Protein AF-A0A7C5MPK8-F1 (afdb_monomer_lite)

Sequence (178 aa):
MESSVVEVDASRHRVRAGPTGPIATCSHGEKCETEEYEPLASFSLRVGNKDLAFTLHCVDLCNRYGLDAIALSEGISWSMKLHQRGLLSSAEAHGLDLSWGNQATIEALINRMAHRDGFGDVLVDSVRAVARKLGRGEELAVHSKGLEVFQADVRTSKAYGLGTAEIALVHRGRWLVE

Foldseek 3Di:
DDDDAQDCPPVPNDTDADPPARWHAAPVRDTAHDDDPQLLCLLDVLQPADDSSLSSVLVVLCVVLVHDSQQQSLLLSLQLVCVVVVNDDCVQVVNDDSHRNPSVSSVVLSVCLSVCHRVNVLSVFAPCVSCVVSVHSNVVRDAALRHHQTPDDCVVDVVSVVVRNVVSCVVVPPPPDD

Structure (mmCIF, N/CA/C/O backbone):
data_AF-A0A7C5MPK8-F1
#
_entry.id   AF-A0A7C5MPK8-F1
#
loop_
_atom_site.group_PDB
_atom_site.id
_atom_site.type_symbol
_atom_site.label_atom_id
_atom_site.label_alt_id
_atom_site.label_comp_id
_atom_site.label_asym_id
_atom_site.label_entity_id
_atom_site.label_seq_id
_atom_site.pdbx_PDB_ins_code
_atom_site.Cartn_x
_atom_site.Cartn_y
_atom_site.Cartn_z
_atom_site.occupancy
_atom_site.B_iso_or_equiv
_atom_site.auth_seq_id
_atom_site.auth_comp_id
_atom_site.auth_asym_id
_atom_site.auth_atom_id
_atom_site.pdbx_PDB_model_num
ATOM 1 N N . MET A 1 1 ? 27.205 -16.098 -27.623 1.00 30.03 1 MET A N 1
ATOM 2 C CA . MET A 1 1 ? 27.017 -14.636 -27.576 1.00 30.03 1 MET A CA 1
ATOM 3 C C . MET A 1 1 ? 26.614 -14.333 -26.145 1.00 30.03 1 MET A C 1
ATOM 5 O O . MET A 1 1 ? 25.477 -14.591 -25.781 1.00 30.03 1 MET A O 1
ATOM 9 N N . GLU A 1 2 ? 27.596 -14.020 -25.299 1.00 24.09 2 GLU A N 1
ATOM 10 C CA . GLU A 1 2 ? 27.396 -13.807 -23.859 1.00 24.09 2 GLU A CA 1
ATOM 11 C C . GLU A 1 2 ? 26.473 -12.609 -23.629 1.00 24.09 2 GLU A C 1
ATOM 13 O O . GLU A 1 2 ? 26.749 -11.502 -24.087 1.00 24.09 2 GLU A O 1
ATOM 18 N N . SER A 1 3 ? 25.350 -12.850 -22.956 1.00 25.73 3 SER A N 1
ATOM 19 C CA . SER A 1 3 ? 24.425 -11.814 -22.514 1.00 25.73 3 SER A CA 1
ATOM 20 C C . SER A 1 3 ? 24.989 -11.147 -21.263 1.00 25.73 3 SER A C 1
ATOM 22 O O . SER A 1 3 ? 25.091 -11.786 -20.217 1.00 25.73 3 SER A O 1
ATOM 24 N N . SER A 1 4 ? 25.360 -9.875 -21.360 1.00 31.08 4 SER A N 1
ATOM 25 C CA . SER A 1 4 ? 25.794 -9.068 -20.222 1.00 31.08 4 SER A CA 1
ATOM 26 C C . SER A 1 4 ? 24.585 -8.639 -19.382 1.00 31.08 4 SER A C 1
ATOM 28 O O . SER A 1 4 ? 23.735 -7.871 -19.828 1.00 31.08 4 SER A O 1
ATOM 30 N N . VAL A 1 5 ? 24.506 -9.193 -18.171 1.00 38.75 5 VAL A N 1
ATOM 31 C CA . VAL A 1 5 ? 23.439 -9.014 -17.174 1.00 38.75 5 VAL A CA 1
ATOM 32 C C . VAL A 1 5 ? 23.721 -7.782 -16.306 1.00 38.75 5 VAL A C 1
ATOM 34 O O . VAL A 1 5 ? 24.875 -7.504 -15.977 1.00 38.75 5 VAL A O 1
ATOM 37 N N . VAL A 1 6 ? 22.676 -7.050 -15.908 1.00 41.44 6 VAL A N 1
ATOM 38 C CA . VAL A 1 6 ? 22.765 -6.030 -14.851 1.00 41.44 6 VAL A CA 1
ATOM 39 C C . VAL A 1 6 ? 22.733 -6.731 -13.496 1.00 41.44 6 VAL A C 1
ATOM 41 O O . VAL A 1 6 ? 21.678 -6.939 -12.911 1.00 41.44 6 VAL A O 1
ATOM 44 N N . GLU A 1 7 ? 23.897 -7.131 -12.991 1.00 36.44 7 GLU A N 1
ATOM 45 C CA . GLU A 1 7 ? 23.997 -7.706 -11.648 1.00 36.44 7 GLU A CA 1
ATOM 46 C C . GLU A 1 7 ? 23.719 -6.639 -10.580 1.00 36.44 7 GLU A C 1
ATOM 48 O O . GLU A 1 7 ? 24.443 -5.645 -10.457 1.00 36.44 7 GLU A O 1
ATOM 53 N N . VAL A 1 8 ? 22.678 -6.866 -9.777 1.00 43.12 8 VAL A N 1
ATOM 54 C CA . VAL A 1 8 ? 22.456 -6.136 -8.528 1.00 43.12 8 VAL A CA 1
ATOM 55 C C . VAL A 1 8 ? 23.311 -6.805 -7.451 1.00 43.12 8 VAL A C 1
ATOM 57 O O . VAL A 1 8 ? 22.926 -7.808 -6.855 1.00 43.12 8 VAL A O 1
ATOM 60 N N . ASP A 1 9 ? 24.503 -6.260 -7.208 1.00 38.62 9 ASP A N 1
ATOM 61 C CA . ASP A 1 9 ? 25.372 -6.708 -6.117 1.00 38.62 9 ASP A CA 1
ATOM 62 C C . ASP A 1 9 ? 24.820 -6.199 -4.774 1.00 38.62 9 ASP A C 1
ATOM 64 O O . ASP A 1 9 ? 25.095 -5.070 -4.340 1.00 38.62 9 ASP A O 1
ATOM 68 N N . ALA A 1 10 ? 24.045 -7.057 -4.104 1.00 38.47 10 ALA A N 1
ATOM 69 C CA . ALA A 1 10 ? 23.462 -6.806 -2.785 1.00 38.47 10 ALA A CA 1
ATOM 70 C C . ALA A 1 10 ? 24.516 -6.488 -1.703 1.00 38.47 10 ALA A C 1
ATOM 72 O O . ALA A 1 10 ? 24.199 -5.840 -0.707 1.00 38.47 10 ALA A O 1
ATOM 73 N N . SER A 1 11 ? 25.784 -6.874 -1.900 1.00 32.06 11 SER A N 1
ATOM 74 C CA . SER A 1 11 ? 26.871 -6.570 -0.961 1.00 32.06 11 SER A CA 1
ATOM 75 C C . SER A 1 11 ? 27.430 -5.150 -1.118 1.00 32.06 11 SER A C 1
ATOM 77 O O . SER A 1 11 ? 28.077 -4.637 -0.203 1.00 32.06 11 SER A O 1
ATOM 79 N N . ARG A 1 12 ? 27.170 -4.479 -2.252 1.00 33.59 12 ARG A N 1
ATOM 80 C CA . ARG A 1 12 ? 27.772 -3.174 -2.591 1.00 33.59 12 ARG A CA 1
ATOM 81 C C . ARG A 1 12 ? 26.787 -2.058 -2.920 1.00 33.59 12 ARG A C 1
ATOM 83 O O . ARG A 1 12 ? 27.248 -0.949 -3.183 1.00 33.59 12 ARG A O 1
ATOM 90 N N . HIS A 1 13 ? 25.475 -2.311 -2.888 1.00 42.81 13 HIS A N 1
ATOM 91 C CA . HIS A 1 13 ? 24.436 -1.315 -3.205 1.00 42.81 13 HIS A CA 1
ATOM 92 C C . HIS A 1 13 ? 24.727 -0.557 -4.521 1.00 42.81 13 HIS A C 1
ATOM 94 O O . HIS A 1 13 ? 24.541 0.657 -4.612 1.00 42.81 13 HIS A O 1
ATOM 100 N N . ARG A 1 14 ? 25.262 -1.247 -5.538 1.00 32.31 14 ARG A N 1
ATOM 101 C CA . ARG A 1 14 ? 25.586 -0.657 -6.846 1.00 32.31 14 ARG A CA 1
ATOM 102 C C . ARG A 1 14 ? 24.787 -1.346 -7.941 1.00 32.31 14 ARG A C 1
ATOM 104 O O . ARG A 1 14 ? 24.837 -2.563 -8.060 1.00 32.31 14 ARG A O 1
ATOM 111 N N . VAL A 1 15 ? 24.140 -0.536 -8.774 1.00 43.56 15 VAL A N 1
ATOM 112 C CA . VAL A 1 15 ? 23.498 -0.953 -10.025 1.00 43.56 15 VAL A CA 1
ATOM 113 C C . VAL A 1 15 ? 24.433 -0.575 -11.177 1.00 43.56 15 VAL A C 1
ATOM 115 O O . VAL A 1 15 ? 24.902 0.564 -11.242 1.00 43.56 15 VAL A O 1
ATOM 118 N N . ARG A 1 16 ? 24.761 -1.518 -12.068 1.00 36.25 16 ARG A N 1
ATOM 119 C CA . ARG A 1 16 ? 25.555 -1.250 -13.282 1.00 36.25 16 ARG A CA 1
ATOM 120 C C . ARG A 1 16 ? 24.669 -1.346 -14.516 1.00 36.25 16 ARG A C 1
ATOM 122 O O . ARG A 1 16 ? 24.231 -2.435 -14.846 1.00 36.25 16 ARG A O 1
ATOM 129 N N . ALA A 1 17 ? 24.466 -0.239 -15.227 1.00 38.59 17 ALA A N 1
ATOM 130 C CA . ALA A 1 17 ? 23.762 -0.260 -16.508 1.00 38.59 17 ALA A CA 1
ATOM 131 C C . ALA A 1 17 ? 24.580 -1.011 -17.579 1.00 38.59 17 ALA A C 1
ATOM 133 O O . ALA A 1 17 ? 25.770 -0.739 -17.765 1.00 38.59 17 ALA A O 1
ATOM 134 N N . GLY A 1 18 ? 23.938 -1.955 -18.271 1.00 40.06 18 GLY A N 1
ATOM 135 C CA . GLY A 1 18 ? 24.486 -2.632 -19.446 1.00 40.06 18 GLY A CA 1
ATOM 136 C C . GLY A 1 18 ? 24.379 -1.781 -20.726 1.00 40.06 18 GLY A C 1
ATOM 137 O O . GLY A 1 18 ? 23.683 -0.766 -20.747 1.00 40.06 18 GLY A O 1
ATOM 138 N N . PRO A 1 19 ? 25.056 -2.177 -21.819 1.00 34.41 19 PRO A N 1
ATOM 139 C CA . PRO A 1 19 ? 25.164 -1.380 -23.046 1.00 34.41 19 PRO A CA 1
ATOM 140 C C . PRO A 1 19 ? 23.890 -1.326 -23.916 1.00 34.41 19 PRO A C 1
ATOM 142 O O . PRO A 1 19 ? 23.856 -0.548 -24.864 1.00 34.41 19 PRO A O 1
ATOM 145 N N . THR A 1 20 ? 22.846 -2.115 -23.630 1.00 37.81 20 THR A N 1
ATOM 146 C CA . THR A 1 20 ? 21.604 -2.198 -24.436 1.00 37.81 20 THR A CA 1
ATOM 147 C C . THR A 1 20 ? 20.399 -1.461 -23.839 1.00 37.81 20 THR A C 1
ATOM 149 O O . THR A 1 20 ? 19.263 -1.784 -24.162 1.00 37.81 20 THR A O 1
ATOM 152 N N . GLY A 1 21 ? 20.619 -0.446 -23.005 1.00 41.16 21 GLY A N 1
ATOM 153 C CA . GLY A 1 21 ? 19.533 0.258 -22.315 1.00 41.16 21 GLY A CA 1
ATOM 154 C C . GLY A 1 21 ? 19.215 -0.365 -20.950 1.00 41.16 21 GLY A C 1
ATOM 155 O O . GLY A 1 21 ? 19.816 -1.378 -20.579 1.00 41.16 21 GLY A O 1
ATOM 156 N N . PRO A 1 22 ? 18.365 0.276 -20.137 1.00 44.19 22 PRO A N 1
ATOM 157 C CA . PRO A 1 22 ? 18.479 0.160 -18.692 1.00 44.19 22 PRO A CA 1
ATOM 158 C C . PRO A 1 22 ? 17.489 -0.888 -18.182 1.00 44.19 22 PRO A C 1
ATOM 160 O O . PRO A 1 22 ? 16.425 -0.578 -17.679 1.00 44.19 22 PRO A O 1
ATOM 163 N N . ILE A 1 23 ? 17.852 -2.153 -18.365 1.00 45.59 23 ILE A N 1
ATOM 164 C CA . ILE A 1 23 ? 17.085 -3.307 -17.889 1.00 45.59 23 ILE A CA 1
ATOM 165 C C . ILE A 1 23 ? 17.787 -3.830 -16.634 1.00 45.59 23 ILE A C 1
ATOM 167 O O . ILE A 1 23 ? 18.918 -4.310 -16.746 1.00 45.59 23 ILE A O 1
ATOM 171 N N . ALA A 1 24 ? 17.172 -3.734 -15.453 1.00 52.84 24 ALA A N 1
ATOM 172 C CA . ALA A 1 24 ? 17.692 -4.362 -14.238 1.00 52.84 24 ALA A CA 1
ATOM 173 C C . ALA A 1 24 ? 17.201 -5.815 -14.142 1.00 52.84 24 ALA A C 1
ATOM 175 O O . ALA A 1 24 ? 16.125 -6.153 -14.628 1.00 52.84 24 ALA A O 1
ATOM 176 N N . THR A 1 25 ? 17.977 -6.712 -13.529 1.00 40.12 25 THR A N 1
ATOM 177 C CA . THR A 1 25 ? 17.476 -8.057 -13.199 1.00 40.12 25 THR A CA 1
ATOM 178 C C . THR A 1 25 ? 17.095 -8.137 -11.730 1.00 40.12 25 THR A C 1
ATOM 180 O O . THR A 1 25 ? 17.923 -7.864 -10.858 1.00 40.12 25 THR A O 1
ATOM 183 N N . CYS A 1 26 ? 15.848 -8.528 -11.464 1.00 45.91 26 CYS A N 1
ATOM 184 C CA . CYS A 1 26 ? 15.351 -8.798 -10.117 1.00 45.91 26 CYS A CA 1
ATOM 185 C C . CYS A 1 26 ? 16.012 -10.064 -9.544 1.00 45.91 26 CYS A C 1
ATOM 187 O O . CYS A 1 26 ? 16.534 -10.901 -10.283 1.00 45.91 26 CYS A O 1
ATOM 189 N N . SER A 1 27 ? 15.948 -10.250 -8.222 1.00 37.53 27 SER A N 1
ATOM 190 C CA . SER A 1 27 ? 16.511 -11.415 -7.509 1.00 37.53 27 SER A CA 1
ATOM 191 C C . SER A 1 27 ? 16.013 -12.781 -8.015 1.00 37.53 27 SER A C 1
ATOM 193 O O . SER A 1 27 ? 16.681 -13.788 -7.794 1.00 37.53 27 SER A O 1
ATOM 195 N N . HIS A 1 28 ?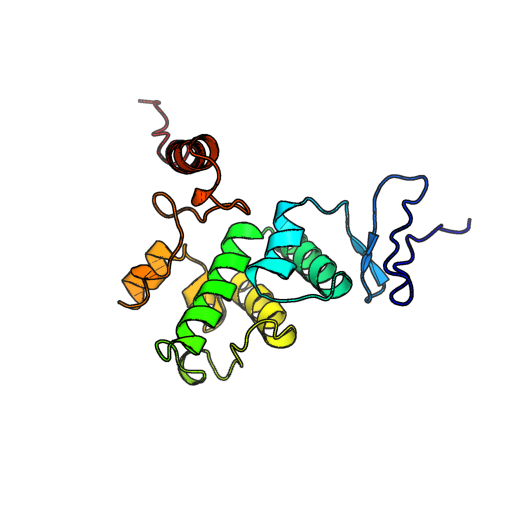 14.889 -12.817 -8.738 1.00 41.53 28 HIS A N 1
ATOM 196 C CA . HIS A 1 28 ? 14.318 -14.012 -9.370 1.00 41.53 28 HIS A CA 1
ATOM 197 C C . HIS A 1 28 ? 14.846 -14.303 -10.791 1.00 41.53 28 HIS A C 1
ATOM 199 O O . HIS A 1 28 ? 14.373 -15.228 -11.445 1.00 41.53 28 HIS A O 1
ATOM 205 N N . GLY A 1 29 ? 15.833 -13.544 -11.286 1.00 45.75 29 GLY A N 1
ATOM 206 C CA . GLY A 1 29 ? 16.411 -13.738 -12.623 1.00 45.75 29 GLY A CA 1
ATOM 207 C C . GLY A 1 29 ? 15.542 -13.211 -13.772 1.00 45.75 29 GLY A C 1
ATOM 208 O O . GLY A 1 29 ? 15.853 -13.449 -14.939 1.00 45.75 29 GLY A O 1
ATOM 209 N N . GLU A 1 30 ? 14.469 -12.487 -13.456 1.00 50.78 30 GLU A N 1
ATOM 210 C CA . GLU A 1 30 ? 13.584 -11.853 -14.431 1.00 50.78 30 GLU A CA 1
ATOM 211 C C . GLU A 1 30 ? 14.132 -10.483 -14.860 1.00 50.78 30 GLU A C 1
ATOM 213 O O . GLU A 1 30 ? 14.723 -9.753 -14.060 1.00 50.78 30 GLU A O 1
ATOM 218 N N . LYS A 1 31 ? 13.965 -10.150 -16.145 1.00 52.00 31 LYS A N 1
ATOM 219 C CA . LYS A 1 31 ? 14.352 -8.854 -16.718 1.00 52.00 31 LYS A CA 1
ATOM 220 C C . LYS A 1 31 ? 13.262 -7.828 -16.409 1.00 52.00 31 LYS A C 1
ATOM 222 O O . LYS A 1 31 ? 12.146 -7.999 -16.884 1.00 52.00 31 LYS A O 1
ATOM 227 N N . CYS A 1 32 ? 13.600 -6.783 -15.665 1.00 52.31 32 CYS A N 1
ATOM 228 C CA . CYS A 1 32 ? 12.741 -5.642 -15.372 1.00 52.31 32 CYS A CA 1
ATOM 229 C C . CYS A 1 32 ? 13.191 -4.444 -16.221 1.00 52.31 32 CYS A C 1
ATOM 231 O O . CYS A 1 32 ? 14.386 -4.162 -16.327 1.00 52.31 32 CYS A O 1
ATOM 233 N N . GLU A 1 33 ? 12.246 -3.779 -16.884 1.00 55.72 33 GLU A N 1
ATOM 234 C CA . GLU A 1 33 ? 12.503 -2.530 -17.612 1.00 55.72 33 GLU A CA 1
ATOM 235 C C . GLU A 1 33 ? 12.857 -1.393 -16.641 1.00 55.72 33 GLU A C 1
ATOM 237 O O . GLU A 1 33 ? 12.514 -1.466 -15.462 1.00 55.72 33 GLU A O 1
ATOM 242 N N . THR A 1 34 ? 13.498 -0.334 -17.154 1.00 53.69 34 THR A N 1
ATOM 243 C CA . THR A 1 34 ? 13.861 0.886 -16.406 1.00 53.69 34 THR A CA 1
ATOM 244 C C . THR A 1 34 ? 12.832 1.287 -15.378 1.00 53.69 34 THR A C 1
ATOM 246 O O . THR A 1 34 ? 11.673 1.530 -15.721 1.00 53.69 34 THR A O 1
ATOM 249 N N . GLU A 1 35 ? 13.282 1.492 -14.151 1.00 64.44 35 GLU A N 1
ATOM 250 C CA . GLU A 1 35 ? 12.367 1.801 -13.072 1.00 64.44 35 GLU A CA 1
ATOM 251 C C . GLU A 1 35 ? 12.284 3.307 -12.835 1.00 64.44 35 GLU A C 1
ATOM 253 O O . GLU A 1 35 ? 13.253 3.986 -12.484 1.00 64.44 35 GLU A O 1
ATOM 258 N N . GLU A 1 36 ? 11.085 3.839 -13.056 1.00 78.56 36 GLU A N 1
ATOM 259 C CA . GLU A 1 36 ? 10.748 5.226 -12.768 1.00 78.56 36 GLU A CA 1
ATOM 260 C C . GLU A 1 36 ? 10.766 5.498 -11.252 1.00 78.56 36 GLU A C 1
ATOM 262 O O . GLU A 1 36 ? 10.572 4.606 -10.421 1.00 78.56 36 GLU A O 1
ATOM 267 N N . TYR A 1 37 ? 10.971 6.763 -10.872 1.00 88.19 37 TYR A N 1
ATOM 268 C CA . TYR A 1 37 ? 11.033 7.169 -9.462 1.00 88.19 37 TYR A CA 1
ATOM 269 C C . TYR A 1 37 ? 9.759 6.808 -8.680 1.00 88.19 37 TYR A C 1
ATOM 271 O O . TYR A 1 37 ? 9.840 6.328 -7.550 1.00 88.19 37 TYR A O 1
ATOM 279 N N . GLU A 1 38 ? 8.588 7.025 -9.280 1.00 90.44 38 GLU A N 1
ATOM 280 C CA . GLU A 1 38 ? 7.287 6.883 -8.621 1.00 90.44 38 GLU A CA 1
ATOM 281 C C . GLU A 1 38 ? 6.966 5.421 -8.234 1.00 90.44 38 GLU A C 1
ATOM 283 O O . GLU A 1 38 ? 6.686 5.176 -7.053 1.00 90.44 38 GLU A O 1
ATOM 288 N N . PRO A 1 39 ? 7.073 4.417 -9.133 1.00 90.69 39 PRO A N 1
ATOM 289 C CA . PRO A 1 39 ? 6.922 3.006 -8.765 1.00 90.69 39 PRO A CA 1
ATOM 290 C C . PRO A 1 39 ? 7.955 2.525 -7.737 1.00 90.69 39 PRO A C 1
ATOM 292 O O . PRO A 1 39 ? 7.606 1.794 -6.806 1.00 90.69 39 PRO A O 1
ATOM 295 N N . LEU A 1 40 ? 9.211 2.977 -7.840 1.00 91.94 40 LEU A N 1
ATOM 296 C CA . LEU A 1 40 ? 10.246 2.626 -6.865 1.00 91.94 40 LEU A CA 1
ATOM 297 C C . LEU A 1 40 ? 9.915 3.160 -5.471 1.00 91.94 40 LEU A C 1
ATOM 299 O O . LEU A 1 40 ? 9.947 2.415 -4.490 1.00 91.94 40 LEU A O 1
ATOM 303 N N . ALA A 1 41 ? 9.582 4.446 -5.358 1.00 91.94 41 ALA A N 1
ATOM 304 C CA . ALA A 1 41 ? 9.226 5.063 -4.082 1.00 91.94 41 ALA A CA 1
ATOM 305 C C . ALA A 1 41 ? 7.926 4.475 -3.494 1.00 91.94 41 ALA A C 1
ATOM 307 O O . ALA A 1 41 ? 7.790 4.377 -2.271 1.00 91.94 41 ALA A O 1
ATOM 308 N N . SER A 1 42 ? 7.018 4.002 -4.350 1.00 94.56 42 SER A N 1
ATOM 309 C CA . SER A 1 42 ? 5.763 3.339 -3.978 1.00 94.56 42 SER A CA 1
ATOM 310 C C . SER A 1 42 ? 5.975 2.028 -3.214 1.00 94.56 42 SER A C 1
ATOM 312 O O . SER A 1 42 ? 5.434 1.864 -2.119 1.00 94.56 42 SER A O 1
ATOM 314 N N . PHE A 1 43 ? 6.819 1.120 -3.711 1.00 95.44 43 PHE A N 1
ATOM 315 C CA . PHE A 1 43 ? 7.070 -0.171 -3.042 1.00 95.44 43 PHE A CA 1
ATOM 316 C C . PHE A 1 43 ? 8.293 -0.184 -2.116 1.00 95.44 43 PHE A C 1
ATOM 318 O O . PHE A 1 43 ? 8.622 -1.222 -1.541 1.00 95.44 43 PHE A O 1
ATOM 325 N N . SER A 1 44 ? 8.929 0.972 -1.914 1.00 93.88 44 SER A N 1
ATOM 326 C CA . SER A 1 44 ? 9.967 1.165 -0.900 1.00 93.88 44 SER A CA 1
ATOM 327 C C . SER A 1 44 ? 9.482 2.082 0.226 1.00 93.88 44 SER A C 1
ATOM 329 O O . SER A 1 44 ? 8.996 1.617 1.258 1.00 93.88 44 SER A O 1
ATOM 331 N N . LEU A 1 45 ? 9.561 3.397 0.023 1.00 92.94 45 LEU A N 1
ATOM 332 C CA . LEU A 1 45 ? 9.322 4.419 1.040 1.00 92.94 45 LEU A CA 1
ATOM 333 C C . LEU A 1 45 ? 7.883 4.412 1.563 1.00 92.94 45 LEU A C 1
ATOM 335 O O . LEU A 1 45 ? 7.680 4.487 2.775 1.00 92.94 45 LEU A O 1
ATOM 339 N N . ARG A 1 46 ? 6.890 4.304 0.672 1.00 94.75 46 ARG A N 1
ATOM 340 C CA . ARG A 1 46 ? 5.471 4.405 1.046 1.00 94.75 46 ARG A CA 1
ATOM 341 C C . ARG A 1 46 ? 4.988 3.219 1.879 1.00 94.75 46 ARG A C 1
ATOM 343 O O . ARG A 1 46 ? 4.248 3.428 2.835 1.00 94.75 46 ARG A O 1
ATOM 350 N N . VAL A 1 47 ? 5.425 2.002 1.560 1.00 96.00 47 VAL A N 1
ATOM 351 C CA . VAL A 1 47 ? 5.059 0.773 2.296 1.00 96.00 47 VAL A CA 1
ATOM 352 C C . VAL A 1 47 ? 6.067 0.393 3.391 1.00 96.00 47 VAL A C 1
ATOM 354 O O . VAL A 1 47 ? 5.839 -0.554 4.142 1.00 96.00 47 VAL A O 1
ATOM 357 N N . GLY A 1 48 ? 7.173 1.133 3.518 1.00 94.75 48 GLY A N 1
ATOM 358 C CA . GLY A 1 48 ? 8.197 0.916 4.544 1.00 94.75 48 GLY A CA 1
ATOM 359 C C . GLY A 1 48 ? 9.165 -0.238 4.258 1.00 94.75 48 GLY A C 1
ATOM 360 O O . GLY A 1 48 ? 9.799 -0.740 5.186 1.00 94.75 48 GLY A O 1
ATOM 361 N N . ASN A 1 49 ? 9.295 -0.661 2.999 1.00 93.69 49 ASN A N 1
ATOM 362 C CA . ASN A 1 49 ? 10.249 -1.681 2.569 1.00 93.69 49 ASN A CA 1
ATOM 363 C C . ASN A 1 49 ? 11.592 -1.044 2.153 1.00 93.69 49 ASN A C 1
ATOM 365 O O . ASN A 1 49 ? 11.635 0.003 1.511 1.00 93.69 49 ASN A O 1
ATOM 369 N N . LYS A 1 50 ? 12.707 -1.679 2.526 1.00 92.50 50 LYS A N 1
ATOM 370 C CA . LYS A 1 50 ? 14.073 -1.199 2.223 1.00 92.50 50 LYS A CA 1
ATOM 371 C C . LYS A 1 50 ? 14.794 -2.040 1.174 1.00 92.50 50 LYS A C 1
ATOM 373 O O . LYS A 1 50 ? 15.889 -1.677 0.756 1.00 92.50 50 LYS A O 1
ATOM 378 N N . ASP A 1 51 ? 14.210 -3.166 0.784 1.00 91.44 51 ASP A N 1
ATOM 379 C CA . ASP A 1 51 ? 14.795 -4.065 -0.197 1.00 91.44 51 ASP A CA 1
ATOM 380 C C . ASP A 1 51 ? 14.468 -3.579 -1.609 1.00 91.44 51 ASP A C 1
ATOM 382 O O . ASP A 1 51 ? 13.309 -3.584 -2.046 1.00 91.44 51 ASP A O 1
ATOM 386 N N . LEU A 1 52 ? 15.509 -3.148 -2.319 1.00 87.31 52 LEU A N 1
ATOM 387 C CA . LEU A 1 52 ? 15.384 -2.693 -3.692 1.00 87.31 52 LEU A CA 1
ATOM 388 C C . LEU A 1 52 ? 14.995 -3.841 -4.629 1.00 87.31 52 LEU A C 1
ATOM 390 O O . LEU A 1 52 ? 14.127 -3.639 -5.465 1.00 87.31 52 LEU A O 1
ATOM 394 N N . ALA A 1 53 ? 15.555 -5.043 -4.475 1.00 87.69 53 ALA A N 1
ATOM 395 C CA . ALA A 1 53 ? 15.235 -6.165 -5.359 1.00 87.69 53 ALA A CA 1
ATOM 396 C C . ALA A 1 53 ? 13.755 -6.564 -5.247 1.00 87.69 53 ALA A C 1
ATOM 398 O O . ALA A 1 53 ? 13.099 -6.796 -6.261 1.00 87.69 53 ALA A O 1
ATOM 399 N N . PHE A 1 54 ? 13.207 -6.555 -4.028 1.00 91.12 54 PHE A N 1
ATOM 400 C CA . PHE A 1 54 ? 11.771 -6.754 -3.811 1.00 91.12 54 PHE A CA 1
ATOM 401 C C . PHE A 1 54 ? 10.919 -5.611 -4.390 1.00 91.12 54 PHE A C 1
ATOM 403 O O . PHE A 1 54 ? 9.840 -5.843 -4.930 1.00 91.12 54 PHE A O 1
ATOM 410 N N . THR A 1 55 ? 11.407 -4.371 -4.311 1.00 92.19 55 THR A N 1
ATOM 411 C CA . THR A 1 55 ? 10.731 -3.212 -4.917 1.00 92.19 55 THR A CA 1
ATOM 412 C C . THR A 1 55 ? 10.619 -3.393 -6.432 1.00 92.19 55 THR A C 1
ATOM 414 O O . THR A 1 55 ? 9.530 -3.244 -6.977 1.00 92.19 55 THR A O 1
ATOM 417 N N . LEU A 1 56 ? 11.714 -3.776 -7.098 1.00 89.38 56 LEU A N 1
ATOM 418 C CA . LEU A 1 56 ? 11.742 -4.046 -8.540 1.00 89.38 56 LEU A CA 1
ATOM 419 C C . LEU A 1 56 ? 10.770 -5.169 -8.926 1.00 89.38 56 LEU A C 1
ATOM 421 O O . LEU A 1 56 ? 10.019 -5.034 -9.886 1.00 89.38 56 LEU A O 1
ATOM 425 N N . HIS A 1 57 ? 10.714 -6.235 -8.124 1.00 91.56 57 HIS A N 1
ATOM 426 C CA . HIS A 1 57 ? 9.738 -7.318 -8.289 1.00 91.56 57 HIS A CA 1
ATOM 427 C C . HIS A 1 57 ? 8.289 -6.815 -8.234 1.00 91.56 57 HIS A C 1
ATOM 429 O O . HIS A 1 57 ? 7.482 -7.137 -9.101 1.00 91.56 57 HIS A O 1
ATOM 435 N N . CYS A 1 58 ? 7.952 -5.966 -7.261 1.00 94.06 58 CYS A N 1
ATOM 436 C CA . CYS A 1 58 ? 6.607 -5.392 -7.163 1.00 94.06 58 CYS A CA 1
ATOM 437 C C . CYS A 1 58 ? 6.254 -4.510 -8.370 1.00 94.06 58 CYS A C 1
ATOM 439 O O . CYS A 1 58 ? 5.110 -4.527 -8.829 1.00 94.06 58 CYS A O 1
ATOM 441 N N . VAL A 1 59 ? 7.222 -3.747 -8.887 1.00 92.31 59 VAL A N 1
ATOM 442 C CA . VAL A 1 59 ? 7.042 -2.927 -10.094 1.00 92.31 59 VAL A CA 1
ATOM 443 C C . VAL A 1 59 ? 6.798 -3.812 -11.317 1.00 92.31 59 VAL A C 1
ATOM 445 O O . VAL A 1 59 ? 5.862 -3.548 -12.071 1.00 92.31 59 VAL A O 1
ATOM 448 N N . ASP A 1 60 ? 7.560 -4.895 -11.480 1.00 91.19 60 ASP A N 1
ATOM 449 C CA . ASP A 1 60 ? 7.340 -5.867 -12.556 1.00 91.19 60 ASP A CA 1
ATOM 450 C C . ASP A 1 60 ? 5.941 -6.502 -12.477 1.00 91.19 60 ASP A C 1
ATOM 452 O O . ASP A 1 60 ? 5.221 -6.545 -13.477 1.00 91.19 60 ASP A O 1
ATOM 456 N N . LEU A 1 61 ? 5.488 -6.896 -11.280 1.00 93.88 61 LEU A N 1
ATOM 457 C CA . LEU A 1 61 ? 4.118 -7.384 -11.078 1.00 93.88 61 LEU A CA 1
ATOM 458 C C . LEU A 1 61 ? 3.069 -6.348 -11.504 1.00 93.88 61 LEU A C 1
ATOM 460 O O . LEU A 1 61 ? 2.098 -6.698 -12.176 1.00 93.88 61 LEU A O 1
ATOM 464 N N . CYS A 1 62 ? 3.262 -5.072 -11.158 1.00 93.25 62 CYS A N 1
ATOM 465 C CA . CYS A 1 62 ? 2.351 -4.006 -11.580 1.00 93.25 62 CYS A CA 1
ATOM 466 C C . CYS A 1 62 ? 2.315 -3.864 -13.103 1.00 93.25 62 CYS A C 1
ATOM 468 O O . CYS A 1 62 ? 1.231 -3.786 -13.678 1.00 93.25 62 CYS A O 1
ATOM 470 N N . ASN A 1 63 ? 3.475 -3.905 -13.761 1.00 91.31 63 ASN A N 1
ATOM 471 C CA . ASN A 1 63 ? 3.569 -3.830 -15.217 1.00 91.31 63 ASN A CA 1
ATOM 472 C C . ASN A 1 63 ? 2.863 -5.011 -15.897 1.00 91.31 63 ASN A C 1
ATOM 474 O O . ASN A 1 63 ? 2.119 -4.817 -16.858 1.00 91.31 63 ASN A O 1
ATOM 478 N N . ARG A 1 64 ? 3.038 -6.231 -15.376 1.00 91.81 64 ARG A N 1
ATOM 479 C CA . ARG A 1 64 ? 2.399 -7.443 -15.916 1.00 91.81 64 ARG A CA 1
ATOM 480 C C . ARG A 1 64 ? 0.888 -7.450 -15.739 1.00 91.81 64 ARG A C 1
ATOM 482 O O . ARG A 1 64 ? 0.174 -7.901 -16.631 1.00 91.81 64 ARG A O 1
ATOM 489 N N . TYR A 1 65 ? 0.404 -6.965 -14.599 1.00 95.00 65 TYR A N 1
ATOM 490 C CA . TYR A 1 65 ? -1.026 -6.902 -14.302 1.00 95.00 65 TYR A CA 1
ATOM 491 C C . TYR A 1 65 ? -1.706 -5.630 -14.828 1.00 95.00 65 TYR A C 1
ATOM 493 O O . TYR A 1 65 ? -2.930 -5.540 -14.779 1.00 95.00 65 TYR A O 1
ATOM 501 N N . GLY A 1 66 ? -0.945 -4.659 -15.346 1.00 93.38 66 GLY A N 1
ATOM 502 C CA . GLY A 1 66 ? -1.474 -3.374 -15.806 1.00 93.38 66 GLY A CA 1
ATOM 503 C C . GLY A 1 66 ? -2.031 -2.516 -14.665 1.00 93.38 66 GLY A C 1
ATOM 504 O O . GLY A 1 66 ? -3.072 -1.882 -14.824 1.00 93.38 66 GLY A O 1
ATOM 505 N N . LEU A 1 67 ? -1.372 -2.535 -13.503 1.00 93.62 67 LEU A N 1
ATOM 506 C CA . LEU A 1 67 ? -1.786 -1.821 -12.292 1.00 93.62 67 LEU A CA 1
ATOM 507 C C . LEU A 1 67 ? -1.012 -0.511 -12.112 1.00 93.62 67 LEU A C 1
ATOM 509 O O . LEU A 1 67 ? 0.186 -0.442 -12.377 1.00 93.62 67 LEU A O 1
ATOM 513 N N . ASP A 1 68 ? -1.682 0.509 -11.574 1.00 94.00 68 ASP A N 1
ATOM 514 C CA . ASP A 1 68 ? -1.034 1.748 -11.137 1.00 94.00 68 ASP A CA 1
ATOM 515 C C . ASP A 1 68 ? -0.305 1.533 -9.800 1.00 94.00 68 ASP A C 1
ATOM 517 O O . ASP A 1 68 ? -0.932 1.373 -8.750 1.00 94.00 68 ASP A O 1
ATOM 521 N N . ALA A 1 69 ? 1.028 1.568 -9.833 1.00 93.62 69 ALA A N 1
ATOM 522 C CA . ALA A 1 69 ? 1.882 1.397 -8.660 1.00 93.62 69 ALA A CA 1
ATOM 523 C C . ALA A 1 69 ? 1.615 2.431 -7.547 1.00 93.62 69 ALA A C 1
ATOM 525 O O . ALA A 1 69 ? 1.712 2.093 -6.362 1.00 93.62 69 ALA A O 1
ATOM 526 N N . ILE A 1 70 ? 1.265 3.675 -7.895 1.00 93.50 70 ILE A N 1
ATOM 527 C CA . ILE A 1 70 ? 1.037 4.752 -6.919 1.00 93.50 70 ILE A CA 1
ATOM 528 C C . ILE A 1 70 ? -0.249 4.470 -6.145 1.00 93.50 70 ILE A C 1
ATOM 530 O O . ILE A 1 70 ? -0.233 4.445 -4.911 1.00 93.50 70 ILE A O 1
ATOM 534 N N . ALA A 1 71 ? -1.349 4.228 -6.860 1.00 93.69 71 ALA A N 1
ATOM 535 C CA . ALA A 1 71 ? -2.641 3.947 -6.244 1.00 93.69 71 ALA A CA 1
ATOM 536 C C . ALA A 1 71 ? -2.615 2.635 -5.444 1.00 93.69 71 ALA A C 1
ATOM 538 O O . ALA A 1 71 ? -3.065 2.586 -4.298 1.00 93.69 71 ALA A O 1
ATOM 539 N N . LEU A 1 72 ? -2.010 1.587 -6.013 1.00 95.44 72 LEU A N 1
ATOM 540 C CA . LEU A 1 72 ? -1.911 0.273 -5.382 1.00 95.44 72 LEU A CA 1
ATOM 541 C C . LEU A 1 72 ? -1.138 0.333 -4.059 1.00 95.44 72 LEU A C 1
ATOM 543 O O . LEU A 1 72 ? -1.607 -0.145 -3.025 1.00 95.44 72 LEU A O 1
ATOM 547 N N . SER A 1 73 ? 0.039 0.959 -4.075 1.00 95.75 73 SER A N 1
ATOM 548 C CA . SER A 1 73 ? 0.871 1.099 -2.877 1.00 95.75 73 SER A CA 1
ATOM 549 C C . SER A 1 73 ? 0.238 1.989 -1.806 1.00 95.75 73 SER A C 1
ATOM 551 O O . SER A 1 73 ? 0.473 1.750 -0.622 1.00 95.75 73 SER A O 1
ATOM 553 N N . GLU A 1 74 ? -0.576 2.981 -2.183 1.00 95.94 74 GLU A N 1
ATOM 554 C CA . GLU A 1 74 ? -1.329 3.809 -1.233 1.00 95.94 74 GLU A CA 1
ATOM 555 C C . GLU A 1 74 ? -2.438 3.013 -0.544 1.00 95.94 74 GLU A C 1
ATOM 557 O O . GLU A 1 74 ? -2.582 3.098 0.671 1.00 95.94 74 GLU A O 1
ATOM 562 N N . GLY A 1 75 ? -3.173 2.167 -1.273 1.00 96.25 75 GLY A N 1
ATOM 563 C CA . GLY A 1 75 ? -4.149 1.258 -0.661 1.00 96.25 75 GLY A CA 1
ATOM 564 C C . GLY A 1 75 ? -3.505 0.300 0.350 1.00 96.25 75 GLY A C 1
ATOM 565 O O . GLY A 1 75 ? -4.031 0.081 1.450 1.00 96.25 75 GLY A O 1
ATOM 566 N N . ILE A 1 76 ? -2.323 -0.228 0.013 1.00 97.00 76 ILE A N 1
ATOM 567 C CA . ILE A 1 76 ? -1.544 -1.115 0.888 1.00 97.00 76 ILE A CA 1
ATOM 568 C C . ILE A 1 76 ? -1.038 -0.360 2.126 1.00 97.00 76 ILE A C 1
ATOM 570 O O . ILE A 1 76 ? -1.269 -0.804 3.254 1.00 97.00 76 ILE A O 1
ATOM 574 N N . SER A 1 77 ? -0.381 0.790 1.946 1.00 96.94 77 SER A N 1
ATOM 575 C CA . SER A 1 77 ? 0.168 1.585 3.053 1.00 96.94 77 SER A CA 1
ATOM 576 C C . SER A 1 77 ? -0.935 2.120 3.970 1.00 96.94 77 SER A C 1
ATOM 578 O O . SER A 1 77 ? -0.792 2.099 5.195 1.00 96.94 77 SER A O 1
ATOM 580 N N . TRP A 1 78 ? -2.075 2.528 3.408 1.00 96.81 78 TRP A N 1
ATOM 581 C CA . TRP A 1 78 ? -3.248 2.951 4.163 1.00 96.81 78 TRP A CA 1
ATOM 582 C C . TRP A 1 78 ? -3.789 1.808 5.025 1.00 96.81 78 TRP A C 1
ATOM 584 O O . TRP A 1 78 ? -4.037 2.002 6.215 1.00 96.81 78 TRP A O 1
ATOM 594 N N . SER A 1 79 ? -3.863 0.590 4.484 1.00 96.50 79 SER A N 1
ATOM 595 C CA . SER A 1 79 ? -4.277 -0.599 5.242 1.00 96.50 79 SER A CA 1
ATOM 596 C C . SER A 1 79 ? -3.322 -0.916 6.398 1.00 96.50 79 SER A C 1
ATOM 598 O O . SER A 1 79 ? -3.769 -1.143 7.526 1.00 96.50 79 SER A O 1
ATOM 600 N N . MET A 1 80 ? -2.005 -0.846 6.161 1.00 97.25 80 MET A N 1
ATOM 601 C CA . MET A 1 80 ? -0.986 -0.961 7.218 1.00 97.25 80 MET A CA 1
ATOM 602 C C . MET A 1 80 ? -1.144 0.136 8.278 1.00 97.25 80 MET A C 1
ATOM 604 O O . MET A 1 80 ? -0.994 -0.104 9.480 1.00 97.25 80 MET A O 1
ATOM 608 N N . LYS A 1 81 ? -1.505 1.357 7.862 1.00 96.94 81 LYS A N 1
ATOM 609 C CA . LYS A 1 81 ? -1.750 2.475 8.777 1.00 96.94 81 LYS A CA 1
ATOM 610 C C . LYS A 1 81 ? -2.979 2.256 9.646 1.00 96.94 81 LYS A C 1
ATOM 612 O O . LYS A 1 81 ? -2.909 2.517 10.849 1.00 96.94 81 LYS A O 1
ATOM 617 N N . LEU A 1 82 ? -4.079 1.778 9.068 1.00 96.56 82 LEU A N 1
ATOM 618 C CA . LEU A 1 82 ? -5.283 1.438 9.820 1.00 96.56 82 LEU A CA 1
ATOM 619 C C . LEU A 1 82 ? -5.006 0.346 10.844 1.00 96.56 82 LEU A C 1
ATOM 621 O O . LEU A 1 82 ? -5.424 0.476 11.995 1.00 96.56 82 LEU A O 1
ATOM 625 N N . HIS A 1 83 ? -4.263 -0.689 10.451 1.00 96.56 83 HIS A N 1
ATOM 626 C CA . HIS A 1 83 ? -3.873 -1.768 11.354 1.00 96.56 83 HIS A CA 1
ATOM 627 C C . HIS A 1 83 ? -3.011 -1.261 12.510 1.00 96.56 83 HIS A C 1
ATOM 629 O O . HIS A 1 83 ? -3.353 -1.479 13.671 1.00 96.56 83 HIS A O 1
ATOM 635 N N . GLN A 1 84 ? -1.991 -0.446 12.220 1.00 96.38 84 GLN A N 1
ATOM 636 C CA . GLN A 1 84 ? -1.170 0.209 13.244 1.00 96.38 84 GLN A CA 1
ATOM 637 C C . GLN A 1 84 ? -2.000 1.069 14.217 1.00 96.38 84 GLN A C 1
ATOM 639 O O . GLN A 1 84 ? -1.640 1.199 15.387 1.00 96.38 84 GLN A O 1
ATOM 644 N N . ARG A 1 85 ? -3.090 1.689 13.748 1.00 96.12 85 ARG A N 1
ATOM 645 C CA . ARG A 1 85 ? -3.999 2.506 14.571 1.00 96.12 85 ARG A CA 1
ATOM 646 C C . ARG A 1 85 ? -5.079 1.689 15.290 1.00 96.12 85 ARG A C 1
ATOM 648 O O . ARG A 1 85 ? -5.880 2.282 16.006 1.00 96.12 85 ARG A O 1
ATOM 655 N N . GLY A 1 86 ? -5.116 0.366 15.113 1.00 95.06 86 GLY A N 1
ATOM 656 C CA . GLY A 1 86 ? -6.155 -0.506 15.668 1.00 95.06 86 GLY A CA 1
ATOM 657 C C . GLY A 1 86 ? -7.527 -0.335 15.007 1.00 95.06 86 GLY A C 1
ATOM 658 O O . GLY A 1 86 ? -8.528 -0.787 15.553 1.00 95.06 86 GLY A O 1
ATOM 659 N N . LEU A 1 87 ? -7.585 0.327 13.847 1.00 95.06 87 LEU A N 1
ATOM 660 C CA . LEU A 1 87 ? -8.814 0.564 13.087 1.00 95.06 87 LEU A CA 1
ATOM 661 C C . LEU A 1 87 ? -9.153 -0.594 12.146 1.00 95.06 87 LEU A C 1
ATOM 663 O O . LEU A 1 87 ? -10.296 -0.692 11.715 1.00 95.06 87 LEU A O 1
ATOM 667 N N . LEU A 1 88 ? -8.184 -1.453 11.828 1.00 94.62 88 LEU A N 1
ATOM 668 C CA . LEU A 1 88 ? -8.349 -2.635 10.986 1.00 94.62 88 LEU A CA 1
ATOM 669 C C . LEU A 1 88 ? -7.682 -3.829 11.669 1.00 94.62 88 LEU A C 1
ATOM 671 O O . LEU A 1 88 ? -6.496 -3.777 11.989 1.00 94.62 88 LEU A O 1
ATOM 675 N N . SER A 1 89 ? -8.427 -4.905 11.900 1.00 93.31 89 SER A N 1
ATOM 676 C CA . SER A 1 89 ? -7.876 -6.131 12.480 1.00 93.31 89 SER A CA 1
ATOM 677 C C . SER A 1 89 ? -7.306 -7.064 11.407 1.00 93.31 89 SER A C 1
ATOM 679 O O . SER A 1 89 ? -7.764 -7.080 10.265 1.00 93.31 89 SER A O 1
ATOM 681 N N . SER A 1 90 ? -6.344 -7.918 11.777 1.00 90.81 90 SER A N 1
ATOM 682 C CA . SER A 1 90 ? -5.845 -8.963 10.868 1.00 90.81 90 SER A CA 1
ATOM 683 C C . SER A 1 90 ? -6.942 -9.943 10.442 1.00 90.81 90 SER A C 1
ATOM 685 O O . SER A 1 90 ? -6.879 -10.474 9.341 1.00 90.81 90 SER A O 1
ATOM 687 N N . ALA A 1 91 ? -7.971 -10.166 11.269 1.00 91.06 91 ALA A N 1
ATOM 688 C CA . ALA A 1 91 ? -9.106 -11.017 10.909 1.00 91.06 91 ALA A CA 1
ATOM 689 C C . ALA A 1 91 ? -9.903 -10.435 9.728 1.00 91.06 91 ALA A C 1
ATOM 691 O O . ALA A 1 91 ? -10.204 -11.154 8.779 1.00 91.06 91 ALA A O 1
ATOM 692 N N . GLU A 1 92 ? -10.169 -9.125 9.744 1.00 88.38 92 GLU A N 1
ATOM 693 C CA . GLU A 1 92 ? -10.809 -8.414 8.626 1.00 88.38 92 GLU A CA 1
ATOM 694 C C . GLU A 1 92 ? -9.927 -8.398 7.371 1.00 88.38 92 GLU A C 1
ATOM 696 O O . GLU A 1 92 ? -10.439 -8.428 6.257 1.00 88.38 92 GLU A O 1
ATOM 701 N N . ALA A 1 93 ? -8.604 -8.430 7.543 1.00 91.06 93 ALA A N 1
ATOM 702 C CA . ALA A 1 93 ? -7.634 -8.569 6.459 1.00 91.06 93 ALA A CA 1
ATOM 703 C C . ALA A 1 93 ? -7.353 -10.036 6.069 1.00 91.06 93 ALA A C 1
ATOM 705 O O . ALA A 1 93 ? -6.314 -10.336 5.481 1.00 91.06 93 ALA A O 1
ATOM 706 N N . HIS A 1 94 ? -8.252 -10.971 6.401 1.00 88.75 94 HIS A N 1
ATOM 707 C CA . HIS A 1 94 ? -8.150 -12.398 6.056 1.00 88.75 94 HIS A CA 1
ATOM 708 C C . HIS A 1 94 ? -6.852 -13.058 6.563 1.00 88.75 94 HIS A C 1
ATOM 710 O O . HIS A 1 94 ? -6.227 -13.862 5.870 1.00 88.75 94 HIS A O 1
ATOM 716 N N . GLY A 1 95 ? -6.426 -12.695 7.772 1.00 90.44 95 GLY A N 1
ATOM 717 C CA . GLY A 1 95 ? -5.235 -13.229 8.432 1.00 90.44 95 GLY A CA 1
ATOM 718 C C . GLY A 1 95 ? -3.912 -12.619 7.968 1.00 90.44 95 GLY A C 1
ATOM 719 O O . GLY A 1 95 ? -2.865 -13.089 8.405 1.00 90.44 95 GLY A O 1
ATOM 720 N N . LEU A 1 96 ? -3.930 -11.592 7.110 1.00 93.69 96 LEU A N 1
ATOM 721 C CA . LEU A 1 96 ? -2.706 -10.914 6.688 1.00 93.69 96 LEU A CA 1
ATOM 722 C C . LEU A 1 96 ? -2.038 -10.182 7.863 1.00 93.69 96 LEU A C 1
ATOM 724 O O . LEU A 1 96 ? -2.694 -9.533 8.689 1.00 93.69 96 LEU A O 1
ATOM 728 N N . ASP A 1 97 ? -0.709 -10.262 7.905 1.00 95.50 97 ASP A N 1
ATOM 729 C CA . ASP A 1 97 ? 0.109 -9.447 8.795 1.00 95.50 97 ASP A CA 1
ATOM 730 C C . ASP A 1 97 ? 0.379 -8.091 8.134 1.00 95.50 97 ASP A C 1
ATOM 732 O O . ASP A 1 97 ? 1.260 -7.954 7.287 1.00 95.50 97 ASP A O 1
ATOM 736 N N . LEU A 1 98 ? -0.401 -7.085 8.521 1.00 96.12 98 LEU A N 1
ATOM 737 C CA . LEU A 1 98 ? -0.318 -5.717 8.006 1.00 96.12 98 LEU A CA 1
ATOM 738 C C . LEU A 1 98 ? 0.773 -4.878 8.701 1.00 96.12 98 LEU A C 1
ATOM 740 O O . LEU A 1 98 ? 0.685 -3.648 8.743 1.00 96.12 98 LEU A O 1
ATOM 744 N N . SER A 1 99 ? 1.803 -5.522 9.255 1.00 96.19 99 SER A N 1
ATOM 745 C CA . SER A 1 99 ? 2.989 -4.831 9.748 1.00 96.19 99 SER A CA 1
ATOM 746 C C . SER A 1 99 ? 3.730 -4.101 8.615 1.00 96.19 99 SER A C 1
ATOM 748 O O . SER A 1 99 ? 3.801 -4.554 7.469 1.00 96.19 99 SER A O 1
ATOM 750 N N . TRP A 1 100 ? 4.271 -2.921 8.931 1.00 97.19 100 TRP A N 1
ATOM 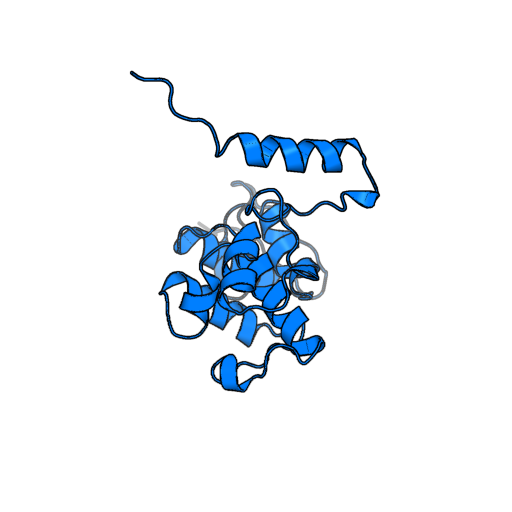751 C CA . TRP A 1 100 ? 4.983 -2.082 7.963 1.00 97.19 100 TRP A CA 1
ATOM 752 C C . TRP A 1 100 ? 6.184 -2.810 7.360 1.00 97.19 100 TRP A C 1
ATOM 754 O O . TRP A 1 100 ? 6.993 -3.384 8.088 1.00 97.19 100 TRP A O 1
ATOM 764 N N . GLY A 1 101 ? 6.323 -2.735 6.035 1.00 96.25 101 GLY A N 1
ATOM 765 C CA . GLY A 1 101 ? 7.426 -3.356 5.306 1.00 96.25 101 GLY A CA 1
ATOM 766 C C . GLY A 1 101 ? 7.353 -4.883 5.200 1.00 96.25 101 GLY A C 1
ATOM 767 O O . GLY A 1 101 ? 8.322 -5.485 4.740 1.00 96.25 101 GLY A O 1
ATOM 768 N N . ASN A 1 102 ? 6.245 -5.527 5.594 1.00 96.88 102 ASN A N 1
ATOM 769 C CA . ASN A 1 102 ? 6.079 -6.967 5.408 1.00 96.88 102 ASN A CA 1
ATOM 770 C C . ASN A 1 102 ? 5.931 -7.305 3.915 1.00 96.88 102 ASN A C 1
ATOM 772 O O . ASN A 1 102 ? 4.865 -7.140 3.319 1.00 96.88 102 ASN A O 1
ATOM 776 N N . GLN A 1 103 ? 7.018 -7.799 3.325 1.00 97.00 103 GLN A N 1
ATOM 777 C CA . GLN A 1 103 ? 7.114 -8.129 1.903 1.00 97.00 103 GLN A CA 1
ATOM 778 C C . GLN A 1 103 ? 6.087 -9.180 1.467 1.00 97.00 103 GLN A C 1
ATOM 780 O O . GLN A 1 103 ? 5.424 -8.998 0.449 1.00 97.00 103 GLN A O 1
ATOM 785 N N . ALA A 1 104 ? 5.879 -10.231 2.265 1.00 96.25 104 ALA A N 1
ATOM 786 C CA . ALA A 1 104 ? 4.917 -11.282 1.938 1.00 96.25 104 ALA A CA 1
ATOM 787 C C . ALA A 1 104 ? 3.486 -10.729 1.849 1.00 96.25 104 ALA A C 1
ATOM 789 O O . ALA A 1 104 ? 2.739 -11.069 0.934 1.00 96.25 104 ALA A O 1
ATOM 790 N N . THR A 1 105 ? 3.116 -9.832 2.766 1.00 96.56 105 THR A N 1
ATOM 791 C CA . THR A 1 105 ? 1.809 -9.167 2.737 1.00 96.56 105 THR A CA 1
ATOM 792 C C . THR A 1 105 ? 1.685 -8.199 1.563 1.00 96.56 105 THR A C 1
ATOM 794 O O . THR A 1 105 ? 0.636 -8.174 0.923 1.00 96.56 105 THR A O 1
ATOM 797 N N . ILE A 1 106 ? 2.731 -7.425 1.254 1.00 97.69 106 ILE A N 1
ATOM 798 C CA . ILE A 1 106 ? 2.737 -6.499 0.110 1.00 97.69 106 ILE A CA 1
ATOM 799 C C . ILE A 1 106 ? 2.497 -7.273 -1.189 1.00 97.69 106 ILE A C 1
ATOM 801 O O . ILE A 1 106 ? 1.553 -6.972 -1.914 1.00 97.69 106 ILE A O 1
ATOM 805 N N . GLU A 1 107 ? 3.290 -8.311 -1.451 1.00 97.06 107 GLU A N 1
ATOM 806 C CA . GLU A 1 107 ? 3.158 -9.128 -2.657 1.00 97.06 107 GLU A CA 1
ATOM 807 C C . GLU A 1 107 ? 1.805 -9.852 -2.717 1.00 97.06 107 GLU A C 1
ATOM 809 O O . GLU A 1 107 ? 1.153 -9.877 -3.765 1.00 97.06 107 GLU A O 1
ATOM 814 N N . ALA A 1 108 ? 1.329 -10.391 -1.590 1.00 96.62 108 ALA A N 1
ATOM 815 C CA . ALA A 1 108 ? 0.012 -11.016 -1.523 1.00 96.62 108 ALA A CA 1
ATOM 816 C C . ALA A 1 108 ? -1.112 -10.024 -1.856 1.00 96.62 108 ALA A C 1
ATOM 818 O O . ALA A 1 108 ? -2.045 -10.382 -2.574 1.00 96.62 108 ALA A O 1
ATOM 819 N N . LEU A 1 109 ? -1.032 -8.783 -1.367 1.00 96.94 109 LEU A N 1
ATOM 820 C CA . LEU A 1 109 ? -2.024 -7.750 -1.660 1.00 96.94 109 LEU A CA 1
ATOM 821 C C . LEU A 1 109 ? -1.979 -7.306 -3.121 1.00 96.94 109 LEU A C 1
ATOM 823 O O . LEU A 1 109 ? -3.044 -7.195 -3.719 1.00 96.94 109 LEU A O 1
ATOM 827 N N . ILE A 1 110 ? -0.795 -7.146 -3.724 1.00 97.31 110 ILE A N 1
ATOM 828 C CA . ILE A 1 110 ? -0.662 -6.854 -5.164 1.00 97.31 110 ILE A CA 1
ATOM 829 C C . ILE A 1 110 ? -1.414 -7.911 -5.982 1.00 97.31 110 ILE A C 1
ATOM 831 O O . ILE A 1 110 ? -2.289 -7.582 -6.784 1.00 97.31 110 ILE A O 1
ATOM 835 N N . ASN A 1 111 ? -1.135 -9.192 -5.723 1.00 96.94 111 ASN A N 1
ATOM 836 C CA . ASN A 1 111 ? -1.781 -10.297 -6.427 1.00 96.94 111 ASN A CA 1
ATOM 837 C C . ASN A 1 111 ? -3.295 -10.352 -6.165 1.00 96.94 111 ASN A C 1
ATOM 839 O O . ASN A 1 111 ? -4.073 -10.536 -7.101 1.00 96.94 111 ASN A O 1
ATOM 843 N N . ARG A 1 112 ? -3.738 -10.169 -4.917 1.00 96.25 112 ARG A N 1
ATOM 844 C CA . ARG A 1 112 ? -5.167 -10.196 -4.562 1.00 96.25 112 ARG A CA 1
ATOM 845 C C . ARG A 1 112 ? -5.945 -9.030 -5.159 1.00 96.25 112 ARG A C 1
ATOM 847 O O . ARG A 1 112 ? -7.083 -9.219 -5.567 1.00 96.25 112 ARG A O 1
ATOM 854 N N . MET A 1 113 ? -5.355 -7.842 -5.239 1.00 96.75 113 MET A N 1
ATOM 855 C CA . MET A 1 113 ? -5.983 -6.685 -5.881 1.00 96.75 113 MET A CA 1
ATOM 856 C C . MET A 1 113 ? -6.073 -6.879 -7.398 1.00 96.75 113 MET A C 1
ATOM 858 O O . MET A 1 113 ? -7.133 -6.632 -7.970 1.00 96.75 113 MET A O 1
ATOM 862 N N . ALA A 1 114 ? -5.020 -7.414 -8.031 1.00 96.94 114 ALA A N 1
ATOM 863 C CA . ALA A 1 114 ? -5.026 -7.760 -9.457 1.00 96.94 114 ALA A CA 1
ATOM 864 C C . ALA A 1 114 ? -6.178 -8.713 -9.821 1.00 96.94 114 ALA A C 1
ATOM 866 O O . ALA A 1 114 ? -6.833 -8.552 -10.848 1.00 96.94 114 ALA A O 1
ATOM 867 N N . HIS A 1 115 ? -6.445 -9.687 -8.947 1.00 96.69 115 HIS A N 1
ATOM 868 C CA . HIS A 1 115 ? -7.449 -10.729 -9.165 1.00 96.69 115 HIS A CA 1
ATOM 869 C C . HIS A 1 115 ? -8.794 -10.460 -8.474 1.00 96.69 115 HIS A C 1
ATOM 871 O O . HIS A 1 115 ? -9.680 -11.307 -8.557 1.00 96.69 115 HIS A O 1
ATOM 877 N N . ARG A 1 116 ? -8.963 -9.304 -7.811 1.00 94.56 116 ARG A N 1
ATOM 878 C CA . ARG A 1 116 ? -10.161 -8.960 -7.020 1.00 94.56 116 ARG A CA 1
ATOM 879 C C . ARG A 1 116 ? -10.555 -10.070 -6.034 1.00 94.56 116 ARG A C 1
ATOM 881 O O . ARG A 1 116 ? -11.700 -10.510 -5.988 1.00 94.56 116 ARG A O 1
ATOM 888 N N . ASP A 1 117 ? -9.584 -10.532 -5.251 1.00 94.56 117 ASP A N 1
ATOM 889 C CA . ASP A 1 117 ? -9.750 -11.636 -4.304 1.00 94.56 117 ASP A CA 1
ATOM 890 C C . ASP A 1 117 ? -9.729 -11.169 -2.840 1.00 94.56 117 ASP A C 1
ATOM 892 O O . ASP A 1 117 ? -8.806 -10.484 -2.384 1.00 94.56 117 ASP A O 1
ATOM 896 N N . GLY A 1 118 ? -10.747 -11.580 -2.079 1.00 91.69 118 GLY A N 1
ATOM 897 C CA . GLY A 1 118 ? -10.883 -11.323 -0.646 1.00 91.69 118 GLY A CA 1
ATOM 898 C C . GLY A 1 118 ? -10.703 -9.849 -0.275 1.00 91.69 118 GLY A C 1
ATOM 899 O O . GLY A 1 118 ? -11.356 -8.967 -0.825 1.00 91.69 118 GLY A O 1
ATOM 900 N N . PHE A 1 119 ? -9.782 -9.572 0.653 1.00 92.62 119 PHE A N 1
ATOM 901 C CA . PHE A 1 119 ? -9.462 -8.199 1.060 1.00 92.62 119 PHE A CA 1
ATOM 902 C C . PHE A 1 119 ? -8.889 -7.341 -0.086 1.00 92.62 119 PHE A C 1
ATOM 904 O O . PHE A 1 119 ? -9.003 -6.120 -0.047 1.00 92.62 119 PHE A O 1
ATOM 911 N N . GLY A 1 120 ? -8.334 -7.956 -1.136 1.00 92.94 120 GLY A N 1
ATOM 912 C CA . GLY A 1 120 ? -7.902 -7.241 -2.336 1.00 92.94 120 GLY A CA 1
ATOM 913 C C . GLY A 1 120 ? -9.061 -6.576 -3.079 1.00 92.94 120 GLY A C 1
ATOM 914 O O . GLY A 1 120 ? -8.906 -5.441 -3.51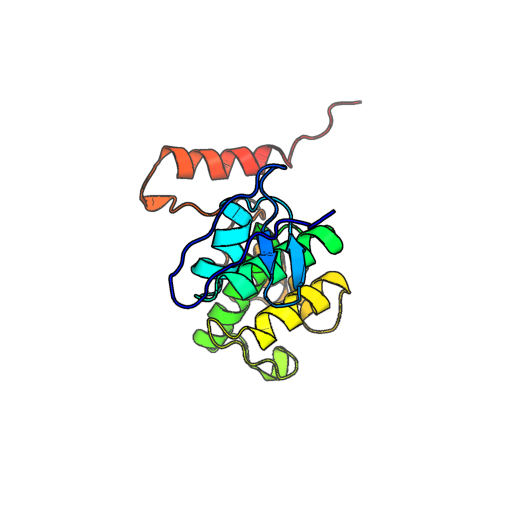6 1.00 92.94 120 GLY A O 1
ATOM 915 N N . ASP A 1 121 ? -10.238 -7.213 -3.147 1.00 94.50 121 ASP A N 1
ATOM 916 C CA . ASP A 1 121 ? -11.438 -6.616 -3.765 1.00 94.50 121 ASP A CA 1
ATOM 917 C C . ASP A 1 121 ? -11.957 -5.398 -2.987 1.00 94.50 121 ASP A C 1
ATOM 919 O O . ASP A 1 121 ? -12.525 -4.472 -3.556 1.00 94.50 121 ASP A O 1
ATOM 923 N N . VAL A 1 122 ? -11.703 -5.346 -1.677 1.00 91.94 122 VAL A N 1
ATOM 924 C CA . VAL A 1 122 ? -12.058 -4.183 -0.852 1.00 91.94 122 VAL A CA 1
ATOM 925 C C . VAL A 1 122 ? -11.171 -2.980 -1.179 1.00 91.94 122 VAL A C 1
ATOM 927 O O . VAL A 1 122 ? -11.644 -1.848 -1.102 1.00 91.94 122 VAL A O 1
ATOM 930 N N . LEU A 1 123 ? -9.906 -3.211 -1.541 1.00 92.88 123 LEU A N 1
ATOM 931 C CA . LEU A 1 123 ? -8.900 -2.166 -1.751 1.00 92.88 123 LEU A CA 1
ATOM 932 C C . LEU A 1 123 ? -8.776 -1.678 -3.201 1.00 92.88 123 LEU A C 1
ATOM 934 O O . LEU A 1 123 ? -8.023 -0.744 -3.446 1.00 92.88 123 LEU A O 1
ATOM 938 N N . VAL A 1 124 ? -9.460 -2.297 -4.168 1.00 92.25 124 VAL A N 1
ATOM 939 C CA . VAL A 1 124 ? -9.307 -1.958 -5.602 1.00 92.25 124 VAL A CA 1
ATOM 940 C C . VAL A 1 124 ? -9.819 -0.572 -5.990 1.00 92.25 124 VAL A C 1
ATOM 942 O O . VAL A 1 124 ? -9.466 -0.071 -7.055 1.00 92.25 124 VAL A O 1
ATOM 945 N N . ASP A 1 125 ? -10.670 0.032 -5.163 1.00 91.38 125 ASP A N 1
ATOM 946 C CA . ASP A 1 125 ? -11.097 1.415 -5.348 1.00 91.38 125 ASP A CA 1
ATOM 947 C C . ASP A 1 125 ? -10.133 2.379 -4.649 1.00 91.38 125 ASP A C 1
ATOM 949 O O . ASP A 1 125 ? -9.368 1.992 -3.769 1.00 91.38 125 ASP A O 1
ATOM 953 N N . SER A 1 126 ? -10.218 3.669 -4.977 1.00 91.88 126 SER A N 1
ATOM 954 C CA . SER A 1 126 ? -9.372 4.669 -4.326 1.00 91.88 126 SER A CA 1
ATOM 955 C C . SER A 1 126 ? -9.557 4.705 -2.813 1.00 91.88 126 SER A C 1
ATOM 957 O O . SER A 1 126 ? -10.663 4.487 -2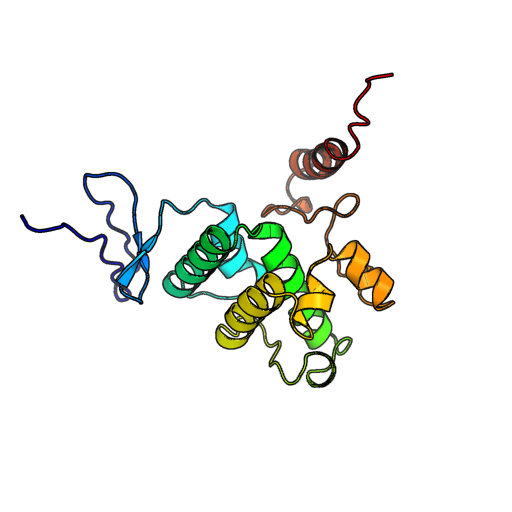.299 1.00 91.88 126 SER A O 1
ATOM 959 N N . VAL A 1 127 ? -8.509 5.083 -2.079 1.00 94.19 127 VAL A N 1
ATOM 960 C CA . VAL A 1 127 ? -8.530 5.116 -0.604 1.00 94.19 127 VAL A CA 1
ATOM 961 C C . VAL A 1 127 ? -9.670 5.974 -0.057 1.00 94.19 127 VAL A C 1
ATOM 963 O O . VAL A 1 127 ? -10.244 5.667 0.984 1.00 94.19 127 VAL A O 1
ATOM 966 N N . ARG A 1 128 ? -10.091 7.003 -0.806 1.00 94.88 128 ARG A N 1
ATOM 967 C CA . ARG A 1 128 ? -11.291 7.796 -0.507 1.00 94.88 128 ARG A CA 1
ATOM 968 C C . ARG A 1 128 ? -12.563 6.951 -0.506 1.00 94.88 128 ARG A C 1
ATOM 970 O O . ARG A 1 128 ? -13.398 7.076 0.390 1.00 94.88 128 ARG A O 1
ATOM 977 N N . ALA A 1 129 ? -12.773 6.180 -1.569 1.00 93.44 129 ALA A N 1
ATOM 978 C CA . ALA A 1 129 ? -13.962 5.359 -1.734 1.00 93.44 129 ALA A CA 1
ATOM 979 C C . ALA A 1 129 ? -13.972 4.226 -0.704 1.00 93.44 129 ALA A C 1
ATOM 981 O O . ALA A 1 129 ? -14.999 3.999 -0.065 1.00 93.44 129 ALA A O 1
ATOM 982 N N . VAL A 1 130 ? -12.821 3.588 -0.483 1.00 93.44 130 VAL A N 1
ATOM 983 C CA . VAL A 1 130 ? -12.661 2.514 0.503 1.00 93.44 130 VAL A CA 1
ATOM 984 C C . VAL A 1 130 ? -12.897 3.024 1.923 1.00 93.44 130 VAL A C 1
ATOM 986 O O . VAL A 1 130 ? -13.706 2.442 2.644 1.00 93.44 130 VAL A O 1
ATOM 989 N N . ALA A 1 131 ? -12.295 4.151 2.315 1.00 95.19 131 ALA A N 1
ATOM 990 C CA . ALA A 1 131 ? -12.503 4.751 3.635 1.00 95.19 131 ALA A CA 1
ATOM 991 C C . ALA A 1 131 ? -13.984 5.041 3.919 1.00 95.19 131 ALA A C 1
ATOM 993 O O . ALA A 1 131 ? -14.489 4.755 5.005 1.00 95.19 131 ALA A O 1
ATOM 994 N N . ARG A 1 132 ? -14.713 5.548 2.917 1.00 94.00 132 ARG A N 1
ATOM 995 C CA . ARG A 1 132 ? -16.156 5.815 3.020 1.00 94.00 132 ARG A CA 1
ATOM 996 C C . ARG A 1 132 ? -16.986 4.546 3.117 1.00 94.00 132 ARG A C 1
ATOM 998 O O . ARG A 1 132 ? -17.918 4.506 3.912 1.00 94.00 132 ARG A O 1
ATOM 1005 N N . LYS A 1 133 ? -16.652 3.521 2.329 1.00 91.00 133 LYS A N 1
ATOM 1006 C CA . LYS A 1 133 ? -17.310 2.208 2.390 1.00 91.00 133 LYS A CA 1
ATOM 1007 C C . LYS A 1 133 ? -17.110 1.546 3.753 1.00 91.00 133 LYS A C 1
ATOM 1009 O O . LYS A 1 133 ? -18.056 0.990 4.296 1.00 91.00 133 LYS A O 1
ATOM 1014 N N . LEU A 1 134 ? -15.901 1.633 4.310 1.00 90.38 134 LEU A N 1
ATOM 1015 C CA . LEU A 1 134 ? -15.575 1.081 5.627 1.00 90.38 134 LEU A CA 1
ATOM 1016 C C . LEU A 1 134 ? -16.052 1.965 6.790 1.00 90.38 134 LEU A C 1
ATOM 1018 O O . LEU A 1 134 ? -16.073 1.501 7.927 1.00 90.38 134 LEU A O 1
ATOM 1022 N N . GLY A 1 135 ? -16.414 3.225 6.529 1.00 93.69 135 GLY A N 1
ATOM 1023 C CA . GLY A 1 135 ? -16.843 4.183 7.549 1.00 93.69 135 GLY A CA 1
ATOM 1024 C C . GLY A 1 135 ? -15.738 4.581 8.534 1.00 93.69 135 GLY A C 1
ATOM 1025 O O . GLY A 1 135 ? -16.042 4.997 9.651 1.00 93.69 135 GLY A O 1
ATOM 1026 N N . ARG A 1 136 ? -14.462 4.422 8.158 1.00 94.38 136 ARG A N 1
ATOM 1027 C CA . ARG A 1 136 ? -13.292 4.682 9.016 1.00 94.38 136 ARG A CA 1
ATOM 1028 C C . ARG A 1 136 ? -12.057 5.039 8.191 1.00 94.38 136 ARG A C 1
ATOM 1030 O O . ARG A 1 136 ? -11.911 4.576 7.062 1.00 94.38 136 ARG A O 1
ATOM 1037 N N . GLY A 1 137 ? -11.150 5.822 8.775 1.00 93.88 137 GLY A N 1
ATOM 1038 C CA . GLY A 1 137 ? -9.847 6.121 8.178 1.00 93.88 137 GLY A CA 1
ATOM 1039 C C . GLY A 1 137 ? -9.857 7.158 7.054 1.00 93.88 137 GLY A C 1
ATOM 1040 O O . GLY A 1 137 ? -8.864 7.257 6.332 1.00 93.88 137 GLY A O 1
ATOM 1041 N N . GLU A 1 138 ? -10.944 7.924 6.887 1.00 94.25 138 GLU A N 1
ATOM 1042 C CA . GLU A 1 138 ? -11.024 9.007 5.888 1.00 94.25 138 GLU A CA 1
ATOM 1043 C C . GLU A 1 138 ? -10.003 10.112 6.202 1.00 94.25 138 GLU A C 1
ATOM 1045 O O . GLU A 1 138 ? -9.412 10.684 5.295 1.00 94.25 13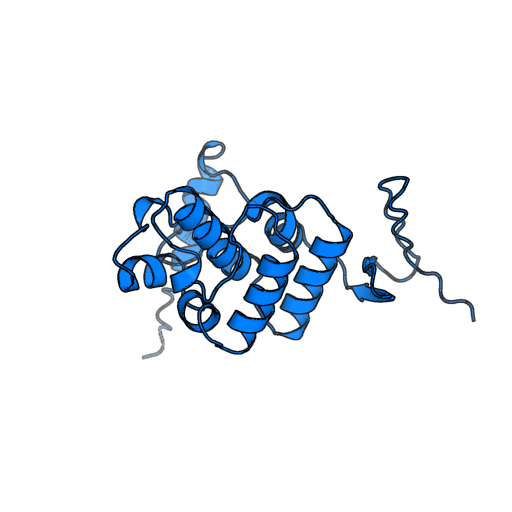8 GLU A O 1
ATOM 1050 N N . GLU A 1 139 ? -9.698 10.342 7.480 1.00 93.69 139 GLU A N 1
ATOM 1051 C CA . GLU A 1 139 ? -8.666 11.273 7.944 1.00 93.69 139 GLU A CA 1
ATOM 1052 C C . GLU A 1 139 ? -7.228 10.810 7.660 1.00 93.69 139 GLU A C 1
ATOM 1054 O O . GLU A 1 139 ? -6.288 11.601 7.750 1.00 93.69 139 GLU A O 1
ATOM 1059 N N . LEU A 1 140 ? -7.054 9.525 7.338 1.00 94.25 140 LEU A N 1
ATOM 1060 C CA . LEU A 1 140 ? -5.769 8.913 6.998 1.00 94.25 140 LEU A CA 1
ATOM 1061 C C . LEU A 1 140 ? -5.606 8.705 5.487 1.00 94.25 140 LEU A C 1
ATOM 1063 O O . LEU A 1 140 ? -4.511 8.363 5.049 1.00 94.25 140 LEU A O 1
ATOM 1067 N N . ALA A 1 141 ? -6.667 8.896 4.700 1.00 93.62 141 ALA A N 1
ATOM 1068 C CA . ALA A 1 141 ? -6.667 8.703 3.256 1.00 93.62 141 ALA A CA 1
ATOM 1069 C C . ALA A 1 141 ? -6.119 9.952 2.542 1.00 93.62 141 ALA A C 1
ATOM 1071 O O . ALA A 1 141 ? -6.801 10.975 2.437 1.00 93.62 141 ALA A O 1
ATOM 1072 N N . VAL A 1 142 ? -4.887 9.883 2.031 1.00 91.06 142 VAL A N 1
ATOM 1073 C CA . VAL A 1 142 ? -4.233 11.024 1.374 1.00 91.06 142 VAL A CA 1
ATOM 1074 C C . VAL A 1 142 ? -4.568 11.036 -0.118 1.00 91.06 142 VAL A C 1
ATOM 1076 O O . VAL A 1 142 ? -3.983 10.316 -0.921 1.00 91.06 142 VAL A O 1
ATOM 1079 N N . HIS A 1 143 ? -5.520 11.884 -0.511 1.00 92.69 143 HIS A N 1
ATOM 1080 C CA . HIS A 1 143 ? -5.981 11.965 -1.897 1.00 92.69 143 HIS A CA 1
ATOM 1081 C C . HIS A 1 143 ? -6.382 13.389 -2.311 1.00 92.69 143 HIS A C 1
ATOM 1083 O O . HIS A 1 143 ? -6.787 14.217 -1.494 1.00 92.69 143 HIS A O 1
ATOM 1089 N N . SER A 1 144 ? -6.442 13.638 -3.618 1.00 90.75 144 SER A N 1
ATOM 1090 C CA . SER A 1 144 ? -7.048 14.829 -4.221 1.00 90.75 144 SER A CA 1
ATOM 1091 C C . SER A 1 144 ? -8.213 14.414 -5.122 1.00 90.75 144 SER A C 1
ATOM 1093 O O . SER A 1 144 ? -8.043 13.690 -6.094 1.00 90.75 144 SER A O 1
ATOM 1095 N N . LYS A 1 145 ? -9.444 14.801 -4.755 1.00 88.00 145 LYS A N 1
ATOM 1096 C CA . LYS A 1 145 ? -10.713 14.416 -5.431 1.00 88.00 145 LYS A CA 1
ATOM 1097 C C . LYS A 1 145 ? -10.926 12.906 -5.643 1.00 88.00 145 LYS A C 1
ATOM 1099 O O . LYS A 1 145 ? -11.791 12.520 -6.424 1.00 88.00 145 LYS A O 1
ATOM 1104 N N . GLY A 1 146 ? -10.229 12.072 -4.877 1.00 88.44 146 GLY A N 1
ATOM 1105 C CA . GLY A 1 146 ? -10.308 10.616 -4.956 1.00 88.44 146 GLY A CA 1
ATOM 1106 C C . GLY A 1 146 ? -9.239 9.970 -5.830 1.00 88.44 146 GLY A C 1
ATOM 1107 O O . GLY A 1 146 ? -9.367 8.777 -6.046 1.00 88.44 146 GLY A O 1
ATOM 1108 N N . LEU A 1 147 ? -8.244 10.727 -6.302 1.00 90.75 147 LEU A N 1
ATOM 1109 C CA . LEU A 1 147 ? -6.996 10.201 -6.852 1.00 90.75 147 LEU A CA 1
ATOM 1110 C C . LEU A 1 147 ? -5.887 10.331 -5.804 1.00 90.75 147 LEU A C 1
ATOM 1112 O O . LEU A 1 147 ? -5.771 11.369 -5.142 1.00 90.75 147 LEU A O 1
ATOM 1116 N N . GLU A 1 148 ? -5.096 9.284 -5.655 1.00 91.62 148 GLU A N 1
ATOM 1117 C CA . GLU A 1 148 ? -3.979 9.188 -4.727 1.00 91.62 148 GLU A CA 1
ATOM 1118 C C . GLU A 1 148 ? -2.890 10.214 -5.059 1.00 91.62 148 GLU A C 1
ATOM 1120 O O . GLU A 1 148 ? -2.651 10.573 -6.214 1.00 91.62 148 GLU A O 1
ATOM 1125 N N . VAL A 1 149 ? -2.234 10.737 -4.023 1.00 89.50 149 VAL A N 1
ATOM 1126 C CA . VAL A 1 149 ? -1.147 11.705 -4.208 1.00 89.50 149 VAL A CA 1
ATOM 1127 C C . VAL A 1 149 ? 0.115 10.957 -4.649 1.00 89.50 149 VAL A C 1
ATOM 1129 O O . VAL A 1 149 ? 0.438 9.903 -4.102 1.00 89.50 149 VAL A O 1
ATOM 1132 N N . PHE A 1 150 ? 0.835 11.492 -5.636 1.00 88.12 150 PHE A N 1
ATOM 1133 C CA . PHE A 1 150 ? 2.141 10.975 -6.073 1.00 88.12 150 PHE A CA 1
ATOM 1134 C C . PHE A 1 150 ? 3.217 11.157 -4.986 1.00 88.12 150 PHE A C 1
ATOM 1136 O O . PHE A 1 150 ? 2.952 11.703 -3.912 1.00 88.12 150 PHE A O 1
ATOM 1143 N N . GLN A 1 151 ? 4.437 10.682 -5.223 1.00 87.56 151 GLN A N 1
ATOM 1144 C CA . GLN A 1 151 ? 5.516 10.667 -4.233 1.00 87.56 151 GLN A CA 1
ATOM 1145 C C . GLN A 1 151 ? 6.159 12.052 -4.069 1.00 87.56 151 GLN A C 1
ATOM 1147 O O . GLN A 1 151 ? 7.308 12.295 -4.433 1.00 87.56 151 GLN A O 1
ATOM 1152 N N . ALA A 1 152 ? 5.417 12.985 -3.472 1.00 84.06 152 ALA A N 1
ATOM 1153 C CA . ALA A 1 152 ? 5.920 14.296 -3.089 1.00 84.06 152 ALA A CA 1
ATOM 1154 C C . ALA A 1 152 ? 5.277 14.797 -1.794 1.00 84.06 152 ALA A C 1
ATOM 1156 O O . ALA A 1 152 ? 4.060 14.758 -1.610 1.00 84.06 152 ALA A O 1
ATOM 1157 N N . ASP A 1 153 ? 6.100 15.356 -0.906 1.00 86.38 153 ASP A N 1
ATOM 1158 C CA . ASP A 1 153 ? 5.594 16.032 0.285 1.00 86.38 153 ASP A CA 1
ATOM 1159 C C . ASP A 1 153 ? 5.088 17.435 -0.072 1.00 86.38 153 ASP A C 1
ATOM 1161 O O . ASP A 1 153 ? 5.847 18.409 -0.160 1.00 86.38 153 ASP A O 1
ATOM 1165 N N . VAL A 1 154 ? 3.772 17.545 -0.229 1.00 85.62 154 VAL A N 1
ATOM 1166 C CA . VAL A 1 154 ? 3.073 18.793 -0.565 1.00 85.62 154 VAL A CA 1
ATOM 1167 C C . VAL A 1 154 ? 3.232 19.899 0.481 1.00 85.62 154 VAL A C 1
ATOM 1169 O O . VAL A 1 154 ? 2.979 21.064 0.178 1.00 85.62 154 VAL A O 1
ATOM 1172 N N . ARG A 1 155 ? 3.681 19.586 1.705 1.00 86.31 155 ARG A N 1
ATOM 1173 C CA . ARG A 1 155 ? 3.914 20.599 2.750 1.00 86.31 155 ARG A CA 1
ATOM 1174 C C . ARG A 1 155 ? 5.141 21.450 2.448 1.00 86.31 155 ARG A C 1
ATOM 1176 O O . ARG A 1 155 ? 5.210 22.599 2.875 1.00 86.31 155 ARG A O 1
ATOM 1183 N N . THR A 1 156 ? 6.101 20.892 1.715 1.00 84.69 156 THR A N 1
ATOM 1184 C CA . THR A 1 156 ? 7.379 21.554 1.417 1.00 84.69 156 THR A CA 1
ATOM 1185 C C . THR A 1 156 ? 7.278 22.534 0.251 1.00 84.69 156 THR A C 1
ATOM 1187 O O . THR A 1 156 ? 8.045 23.491 0.176 1.00 84.69 156 THR A O 1
ATOM 1190 N N . SER A 1 157 ? 6.307 22.337 -0.643 1.00 83.75 157 SER A N 1
ATOM 1191 C CA . SER A 1 157 ? 6.161 23.121 -1.865 1.00 83.75 157 SER A CA 1
ATOM 1192 C C . SER A 1 157 ? 4.698 23.417 -2.152 1.00 83.75 157 SER A C 1
ATOM 1194 O O . SER A 1 157 ? 3.908 22.541 -2.506 1.00 83.75 157 SER A O 1
ATOM 1196 N N . LYS A 1 158 ? 4.357 24.706 -2.084 1.00 85.62 158 LYS A N 1
ATOM 1197 C CA . LYS A 1 158 ? 3.025 25.207 -2.443 1.00 85.62 158 LYS A CA 1
ATOM 1198 C C . LYS A 1 158 ? 2.665 24.893 -3.899 1.00 85.62 158 LYS A C 1
ATOM 1200 O O . LYS A 1 158 ? 1.494 24.682 -4.190 1.00 85.62 158 LYS A O 1
ATOM 1205 N N . ALA A 1 159 ? 3.662 24.829 -4.788 1.00 86.31 159 ALA A N 1
ATOM 1206 C CA . ALA A 1 159 ? 3.463 24.460 -6.187 1.00 86.31 159 ALA A CA 1
ATOM 1207 C C . ALA A 1 159 ? 3.018 22.997 -6.324 1.00 86.31 159 ALA A C 1
ATOM 1209 O O . ALA A 1 159 ? 2.051 22.728 -7.029 1.00 86.31 159 ALA A O 1
ATOM 1210 N N . TYR A 1 160 ? 3.645 22.067 -5.591 1.00 84.12 160 TYR A N 1
ATOM 1211 C CA . TYR A 1 160 ? 3.198 20.669 -5.564 1.00 84.12 160 TYR A CA 1
ATOM 1212 C C . TYR A 1 160 ? 1.807 20.532 -4.935 1.00 84.12 160 TYR A C 1
ATOM 1214 O O . TYR A 1 160 ? 0.953 19.829 -5.473 1.00 84.12 160 TYR A O 1
ATOM 1222 N N . GLY A 1 161 ? 1.540 21.269 -3.851 1.00 84.12 161 GLY A N 1
ATOM 1223 C CA . GLY A 1 161 ? 0.207 21.331 -3.249 1.00 84.12 161 GLY A CA 1
ATOM 1224 C C . GLY A 1 161 ? -0.874 21.773 -4.243 1.00 84.12 161 GLY A C 1
ATOM 1225 O O . GLY A 1 161 ? -1.900 21.110 -4.361 1.00 84.12 161 GLY A O 1
ATOM 1226 N N . LEU A 1 162 ? -0.632 22.835 -5.016 1.00 85.50 162 LEU A N 1
ATOM 1227 C CA . LEU A 1 162 ? -1.572 23.284 -6.048 1.00 85.50 162 LEU A CA 1
ATOM 1228 C C . LEU A 1 162 ? -1.676 22.287 -7.217 1.00 85.50 162 LEU A C 1
ATOM 1230 O O . LEU A 1 162 ? -2.781 21.969 -7.650 1.00 85.50 162 LEU A O 1
ATOM 1234 N N . GLY A 1 163 ? -0.551 21.738 -7.683 1.00 82.56 163 GLY A N 1
ATOM 1235 C CA . GLY A 1 163 ? -0.515 20.794 -8.804 1.00 82.56 163 GLY A CA 1
ATOM 1236 C C . GLY A 1 163 ? -1.325 19.519 -8.549 1.00 82.56 163 GLY A C 1
ATOM 1237 O O . GLY A 1 163 ? -2.086 19.086 -9.413 1.00 82.56 163 GLY A O 1
ATOM 1238 N N . THR A 1 164 ? -1.263 18.959 -7.336 1.00 79.94 164 THR A N 1
ATOM 1239 C CA . THR A 1 164 ? -2.098 17.795 -6.961 1.00 79.94 164 THR A CA 1
ATOM 1240 C C . THR A 1 164 ? -3.602 18.096 -7.023 1.00 79.94 164 THR A C 1
ATOM 1242 O O . THR A 1 164 ? -4.412 17.213 -7.319 1.00 79.94 164 THR A O 1
ATOM 1245 N N . ALA A 1 165 ? -4.011 19.345 -6.784 1.00 77.00 165 ALA A N 1
ATOM 1246 C CA . ALA A 1 165 ? -5.407 19.758 -6.896 1.00 77.00 165 ALA A CA 1
ATOM 1247 C C . ALA A 1 165 ? -5.871 19.834 -8.360 1.00 77.00 165 ALA A C 1
ATOM 1249 O O . ALA A 1 165 ? -7.028 19.497 -8.650 1.00 77.00 165 ALA A O 1
ATOM 1250 N N . GLU A 1 166 ? -4.985 20.252 -9.268 1.00 68.81 166 GLU A N 1
ATOM 1251 C CA . GLU A 1 166 ? -5.263 20.392 -10.701 1.00 68.81 166 GLU A CA 1
ATOM 1252 C C . GLU A 1 166 ? -5.223 19.071 -11.465 1.00 68.81 166 GLU A C 1
ATOM 1254 O O . GLU A 1 166 ? -6.114 18.826 -12.271 1.00 68.81 166 GLU A O 1
ATOM 1259 N N . ILE A 1 167 ? -4.275 18.175 -11.184 1.00 65.56 167 ILE A N 1
ATOM 1260 C CA . ILE A 1 167 ? -4.210 16.855 -11.843 1.00 65.56 167 ILE A CA 1
ATOM 1261 C C . ILE A 1 167 ? -5.520 16.083 -11.628 1.00 65.56 167 ILE A C 1
ATOM 1263 O O . ILE A 1 167 ? -6.077 15.481 -12.546 1.00 65.56 167 ILE A O 1
ATOM 1267 N N . ALA A 1 168 ? -6.103 16.211 -10.439 1.00 55.50 168 ALA A N 1
ATOM 1268 C CA . ALA A 1 168 ? -7.400 15.631 -10.136 1.00 55.50 168 ALA A CA 1
ATOM 1269 C C . ALA A 1 168 ? -8.585 16.300 -10.885 1.00 55.50 168 ALA A C 1
ATOM 1271 O O . ALA A 1 168 ? -9.690 15.758 -10.895 1.00 55.50 168 ALA A O 1
ATOM 1272 N N . LEU A 1 169 ? -8.404 17.478 -11.507 1.00 43.34 169 LEU A N 1
ATOM 1273 C CA . LEU A 1 169 ? -9.381 18.073 -12.440 1.00 43.34 169 LEU A CA 1
ATOM 1274 C C . LEU A 1 169 ? -9.361 17.408 -13.812 1.00 43.34 169 LEU A C 1
ATOM 1276 O O . LEU A 1 169 ? -10.409 17.388 -14.453 1.00 43.34 169 LEU A O 1
ATOM 1280 N N . VAL A 1 170 ? -8.229 16.845 -14.248 1.00 45.22 170 VAL A N 1
ATOM 1281 C CA . VAL A 1 170 ? -8.111 16.224 -15.580 1.00 45.22 170 VAL A CA 1
ATOM 1282 C C . VAL A 1 170 ? -9.120 15.074 -15.736 1.00 45.22 170 VAL A C 1
ATOM 1284 O O . VAL A 1 170 ? -9.724 14.920 -16.791 1.00 45.22 170 VAL A O 1
ATOM 1287 N N . HIS A 1 171 ? -9.447 14.370 -14.646 1.00 37.47 171 HIS A N 1
ATOM 1288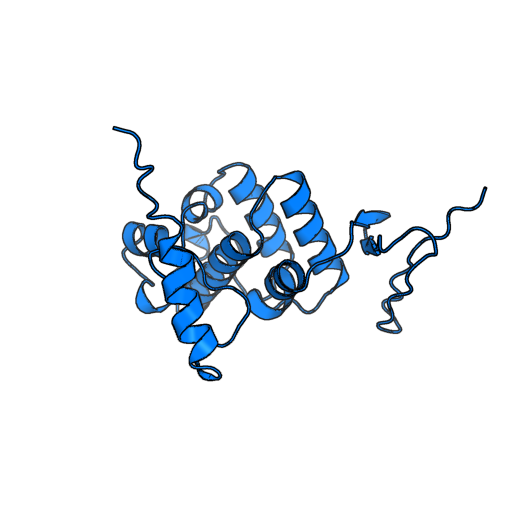 C CA . HIS A 1 171 ? -10.478 13.321 -14.617 1.00 37.47 171 HIS A CA 1
ATOM 1289 C C . HIS A 1 171 ? -11.934 13.834 -14.541 1.00 37.47 171 HIS A C 1
ATOM 1291 O O . HIS A 1 171 ? -12.873 13.046 -14.630 1.00 37.47 171 HIS A O 1
ATOM 1297 N N . ARG A 1 172 ? -12.162 15.150 -14.401 1.00 29.45 172 ARG A N 1
ATOM 1298 C CA . ARG A 1 172 ? -13.478 15.794 -14.601 1.00 29.45 172 ARG A CA 1
ATOM 1299 C C . ARG A 1 172 ? -13.581 16.518 -15.944 1.00 29.45 172 ARG A C 1
ATOM 1301 O O . ARG A 1 172 ? -14.475 17.352 -16.114 1.00 29.45 172 ARG A O 1
ATOM 1308 N N . GLY A 1 173 ? -12.727 16.159 -16.904 1.00 29.52 173 GLY A N 1
ATOM 1309 C CA . GLY A 1 173 ? -12.968 16.394 -18.321 1.00 29.52 173 GLY A CA 1
ATOM 1310 C C . GLY A 1 173 ? -14.246 15.679 -18.751 1.00 29.52 173 GLY A C 1
ATOM 1311 O O . GLY A 1 173 ? -14.226 14.559 -19.244 1.00 29.52 173 GLY A O 1
ATOM 1312 N N . ARG A 1 174 ? -15.383 16.336 -18.523 1.00 27.34 174 ARG A N 1
ATOM 1313 C CA . ARG A 1 174 ? -16.612 16.118 -19.271 1.00 27.34 174 ARG A CA 1
ATOM 1314 C C . ARG A 1 174 ? -16.190 16.248 -20.736 1.00 27.34 174 ARG A C 1
ATOM 1316 O O . ARG A 1 174 ? -15.801 17.340 -21.144 1.00 27.34 174 ARG A O 1
ATOM 1323 N N . TRP A 1 175 ? -16.157 15.142 -21.478 1.00 27.75 175 TRP A N 1
ATOM 1324 C CA . TRP A 1 175 ? -15.996 15.191 -22.926 1.00 27.75 175 TRP A CA 1
ATOM 1325 C C . TRP A 1 175 ? -17.121 16.087 -23.447 1.00 27.75 175 TRP A C 1
ATOM 1327 O O . TRP A 1 175 ? -18.291 15.718 -23.386 1.00 27.75 175 TRP A O 1
ATOM 1337 N N . LEU A 1 176 ? -16.777 17.313 -23.842 1.00 31.34 176 LEU A N 1
ATOM 1338 C CA . LEU A 1 176 ? -17.662 18.185 -24.597 1.00 31.34 176 LEU A CA 1
ATOM 1339 C C . LEU A 1 176 ? -17.750 17.598 -26.005 1.00 31.34 176 LEU A C 1
ATOM 1341 O O . LEU A 1 176 ? -16.974 17.946 -26.888 1.00 31.34 176 LEU A O 1
ATOM 1345 N N . VAL A 1 177 ? -18.669 16.659 -26.167 1.00 32.84 177 VAL A N 1
ATOM 1346 C CA . VAL A 1 177 ? -19.296 16.324 -27.441 1.00 32.84 177 VAL A CA 1
ATOM 1347 C C . VAL A 1 177 ? -20.770 16.132 -27.113 1.00 32.84 177 VAL A C 1
ATOM 1349 O O . VAL A 1 177 ? -21.172 15.093 -26.589 1.00 32.84 177 VAL A O 1
ATOM 1352 N N . GLU A 1 178 ? -21.514 17.226 -27.288 1.00 35.09 178 GLU A N 1
ATOM 1353 C CA . GLU A 1 178 ? -22.949 17.187 -27.591 1.00 35.09 178 GLU A CA 1
ATOM 1354 C C . GLU A 1 178 ? -23.166 16.590 -28.986 1.00 35.09 178 GLU A C 1
ATOM 1356 O O . GLU A 1 178 ? -22.283 16.793 -29.857 1.00 35.09 178 GLU A O 1
#

Secondary structure (DSSP, 8-state):
--------BTTTTB----TTS--EEPTTS-EE----HHHHHIIIIITT---HHHHHHHHHHHHHHT--HHHHHHHHHHHHHHHHTTSS-TTTTTT----TT-HHHHHHHHHHHHTT-THHHHHSS-HHHHHHHHTS-GGG--EETTEEP-SS-TTT-HHHHHHHHHHHHHTT------

pLDDT: mean 78.58, std 23.66, range [24.09, 97.69]

Radius of gyration: 18.02 Å; chains: 1; bounding box: 51×40×43 Å